Protein AF-A0A955L6G1-F1 (afdb_monomer)

Mean predicted aligned error: 8.47 Å

Structure (mmCIF, N/CA/C/O backbone):
data_AF-A0A955L6G1-F1
#
_entry.id   AF-A0A955L6G1-F1
#
loop_
_atom_site.group_PDB
_atom_site.id
_atom_site.type_symbol
_atom_site.label_atom_id
_atom_site.label_alt_id
_atom_site.label_comp_id
_atom_site.label_asym_id
_atom_site.label_entity_id
_atom_site.label_seq_id
_atom_site.pdbx_PDB_ins_code
_atom_site.Cartn_x
_atom_site.Cartn_y
_atom_site.Cartn_z
_atom_site.occupancy
_atom_site.B_iso_or_equiv
_atom_site.auth_seq_id
_atom_site.auth_comp_id
_atom_site.auth_asym_id
_atom_site.auth_atom_id
_atom_site.pdbx_PDB_model_num
ATOM 1 N N . MET A 1 1 ? -43.744 1.141 68.353 1.00 40.28 1 MET A N 1
ATOM 2 C CA . MET A 1 1 ? -44.098 1.365 66.932 1.00 40.28 1 MET A CA 1
ATOM 3 C C . MET A 1 1 ? -42.836 1.699 66.1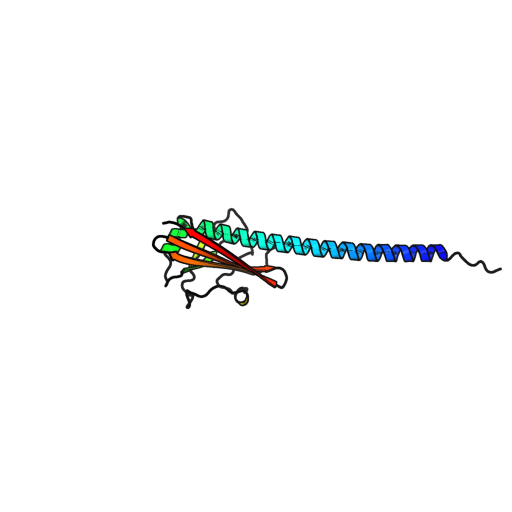54 1.00 40.28 1 MET A C 1
ATOM 5 O O . MET A 1 1 ? -42.384 2.835 66.167 1.00 40.28 1 MET A O 1
ATOM 9 N N . THR A 1 2 ? -42.218 0.705 65.529 1.00 42.69 2 THR A N 1
ATOM 10 C CA . THR A 1 2 ? -41.044 0.889 64.670 1.00 42.69 2 THR A CA 1
ATOM 11 C C . THR A 1 2 ? -41.514 1.279 63.267 1.00 42.69 2 THR A C 1
ATOM 13 O O . THR A 1 2 ? -42.154 0.494 62.570 1.00 42.69 2 THR A O 1
ATOM 16 N N . LYS A 1 3 ? -41.250 2.530 62.863 1.00 50.31 3 LYS A N 1
ATOM 17 C CA . LYS A 1 3 ? -41.503 3.027 61.501 1.00 50.31 3 LYS A CA 1
ATOM 18 C C . LYS A 1 3 ? -40.639 2.227 60.519 1.00 50.31 3 LYS A C 1
ATOM 20 O O . LYS A 1 3 ? -39.424 2.395 60.503 1.00 50.31 3 LYS A O 1
ATOM 25 N N . LYS A 1 4 ? -41.256 1.379 59.688 1.00 55.34 4 LYS A N 1
ATOM 26 C CA . LYS A 1 4 ? -40.598 0.809 58.503 1.00 55.34 4 LYS A CA 1
ATOM 27 C C . LYS A 1 4 ? -40.337 1.959 57.526 1.00 55.34 4 LYS A C 1
ATOM 29 O O . LYS A 1 4 ? -41.264 2.464 56.898 1.00 55.34 4 LYS A O 1
ATOM 34 N N . VAL A 1 5 ? -39.096 2.436 57.473 1.00 56.69 5 VAL A N 1
ATOM 35 C CA . VAL A 1 5 ? -38.673 3.483 56.537 1.00 56.69 5 VAL A CA 1
ATOM 36 C C . VAL A 1 5 ? -38.827 2.943 55.111 1.00 56.69 5 VAL A C 1
ATOM 38 O O . VAL A 1 5 ? -38.463 1.802 54.830 1.00 56.69 5 VAL A O 1
ATOM 41 N N . LYS A 1 6 ? -39.429 3.746 54.227 1.00 55.56 6 LYS A N 1
ATOM 42 C CA . LYS A 1 6 ? -39.694 3.425 52.819 1.00 55.56 6 LYS A CA 1
ATOM 43 C C . LYS A 1 6 ? -38.372 3.197 52.069 1.00 55.56 6 LYS A C 1
ATOM 45 O O . LYS A 1 6 ? -37.787 4.139 51.554 1.00 55.56 6 LYS A O 1
ATOM 50 N N . ALA A 1 7 ? -37.922 1.947 51.989 1.00 58.69 7 ALA A N 1
ATOM 51 C CA . ALA A 1 7 ? -36.743 1.540 51.217 1.00 58.69 7 ALA A CA 1
ATOM 52 C C . ALA A 1 7 ? -36.998 1.456 49.694 1.00 58.69 7 ALA A C 1
ATOM 54 O O . ALA A 1 7 ? -36.064 1.255 48.926 1.00 58.69 7 ALA A O 1
ATOM 55 N N . PHE A 1 8 ? -38.248 1.635 49.249 1.00 64.56 8 PHE A N 1
ATOM 56 C CA . PHE A 1 8 ? -38.659 1.472 47.848 1.00 64.56 8 PHE A CA 1
ATOM 57 C C . PHE A 1 8 ? -37.960 2.448 46.882 1.00 64.56 8 PHE A C 1
ATOM 59 O O . PHE A 1 8 ? -37.460 2.021 45.848 1.00 64.56 8 PHE A O 1
ATOM 66 N N . GLY A 1 9 ? -37.830 3.727 47.257 1.00 71.75 9 GLY A N 1
ATOM 67 C CA . GLY A 1 9 ? -37.226 4.737 46.377 1.00 71.75 9 GLY A CA 1
ATOM 68 C C . GLY A 1 9 ? -35.713 4.578 46.178 1.00 71.75 9 GLY A C 1
ATOM 69 O O . GLY A 1 9 ? -35.190 4.933 45.127 1.00 71.75 9 GLY A O 1
ATOM 70 N N . LEU A 1 10 ? -35.001 4.005 47.158 1.00 79.62 10 LEU A N 1
ATOM 71 C CA . LEU A 1 10 ? -33.569 3.710 47.019 1.00 79.62 10 LEU A CA 1
ATOM 72 C C . LEU A 1 10 ? -33.344 2.560 46.026 1.00 79.62 10 LEU A C 1
ATOM 74 O O . LEU A 1 10 ? -32.425 2.610 45.213 1.00 79.62 10 LEU A O 1
ATOM 78 N N . VAL A 1 11 ? -34.199 1.534 46.081 1.00 84.50 11 VAL A N 1
ATOM 79 C CA . VAL A 1 11 ? -34.125 0.377 45.179 1.00 84.50 11 VAL A CA 1
ATOM 80 C C . VAL A 1 11 ? -34.445 0.787 43.742 1.00 84.50 11 VAL A C 1
ATOM 82 O O . VAL A 1 11 ? -33.716 0.394 42.838 1.00 84.50 11 VAL A O 1
ATOM 85 N N . GLU A 1 12 ? -35.462 1.625 43.521 1.00 81.88 12 GLU A N 1
ATOM 86 C CA . GLU A 1 12 ? -35.763 2.174 42.188 1.00 81.88 12 GLU A CA 1
ATOM 87 C C . GLU A 1 12 ? -34.611 3.018 41.630 1.00 81.88 12 GLU A C 1
ATOM 89 O O . GLU A 1 12 ? -34.255 2.862 40.463 1.00 81.88 12 GLU A O 1
ATOM 94 N N . ALA A 1 13 ? -33.976 3.858 42.455 1.00 84.06 13 ALA A N 1
ATOM 95 C CA . ALA A 1 13 ? -32.823 4.651 42.030 1.00 84.06 13 ALA A CA 1
ATOM 96 C C . ALA A 1 13 ? -31.612 3.775 41.658 1.00 84.06 13 ALA A C 1
ATOM 98 O O . ALA A 1 13 ? -30.948 4.034 40.654 1.00 84.06 13 ALA A O 1
ATOM 99 N N . LEU A 1 14 ? -31.343 2.716 42.429 1.00 86.69 14 LEU A N 1
ATOM 100 C CA . LEU A 1 14 ? -30.284 1.747 42.123 1.00 86.69 14 LEU A CA 1
ATOM 101 C C . LEU A 1 14 ? -30.578 0.963 40.841 1.00 86.69 14 LEU A C 1
ATOM 103 O O . LEU A 1 14 ? -29.680 0.772 40.022 1.00 86.69 14 LEU A O 1
ATOM 107 N N . LEU A 1 15 ? -31.831 0.546 40.643 1.00 88.38 15 LEU A N 1
ATOM 108 C CA . LEU A 1 15 ? -32.254 -0.150 39.430 1.00 88.38 15 LEU A CA 1
ATOM 109 C C . LEU A 1 15 ? -32.115 0.759 38.199 1.00 88.38 15 LEU A C 1
ATOM 111 O O . LEU A 1 15 ? -31.579 0.335 37.178 1.00 88.38 15 LEU A O 1
ATOM 115 N N . ALA A 1 16 ? -32.532 2.023 38.311 1.00 88.75 16 ALA A N 1
ATOM 116 C CA . ALA A 1 16 ? -32.379 3.012 37.250 1.00 88.75 16 ALA A CA 1
ATOM 117 C C . ALA A 1 16 ? -30.900 3.247 36.909 1.00 88.75 16 ALA A C 1
ATOM 119 O O . ALA A 1 16 ? -30.532 3.198 35.738 1.00 88.75 16 ALA A O 1
ATOM 120 N N . LEU A 1 17 ? -30.033 3.422 37.913 1.00 89.62 17 LEU A N 1
ATOM 121 C CA . LEU A 1 17 ? -28.585 3.557 37.713 1.00 89.62 17 LEU A CA 1
ATOM 122 C C . LEU A 1 17 ? -27.972 2.337 37.016 1.00 89.62 17 LEU A C 1
ATOM 124 O O . LEU A 1 17 ? -27.126 2.506 36.142 1.00 89.62 17 LEU A O 1
ATOM 128 N N . ALA A 1 18 ? -28.409 1.123 37.354 1.00 89.31 18 ALA A N 1
ATOM 129 C CA . ALA A 1 18 ? -27.937 -0.094 36.696 1.00 89.31 18 ALA A CA 1
ATOM 130 C C . ALA A 1 18 ? -28.357 -0.152 35.214 1.00 89.31 18 ALA A C 1
ATOM 132 O O . ALA A 1 18 ? -27.547 -0.490 34.346 1.00 89.31 18 ALA A O 1
ATOM 133 N N . ILE A 1 19 ? -29.598 0.231 34.901 1.00 91.25 19 ILE A N 1
ATOM 134 C CA . ILE A 1 19 ? -30.097 0.293 33.518 1.00 91.25 19 ILE A CA 1
ATOM 135 C C . ILE A 1 19 ? -29.347 1.370 32.724 1.00 91.25 19 ILE A C 1
ATOM 137 O O . ILE A 1 19 ? -28.862 1.099 31.628 1.00 91.25 19 ILE A O 1
ATOM 141 N N . PHE A 1 20 ? -29.176 2.572 33.279 1.00 92.06 20 PHE A N 1
ATOM 142 C CA . PHE A 1 20 ? -28.417 3.632 32.612 1.00 92.06 20 PHE A CA 1
ATOM 143 C C . PHE A 1 20 ? -26.945 3.260 32.428 1.00 92.06 20 PHE A C 1
ATOM 145 O O . PHE A 1 20 ? -26.396 3.475 31.351 1.00 92.06 20 PHE A O 1
ATOM 152 N N . GLY A 1 21 ? -26.315 2.651 33.435 1.00 90.50 21 GLY A N 1
ATOM 153 C CA . GLY A 1 21 ? -24.930 2.195 33.349 1.00 90.50 21 GLY A CA 1
ATOM 154 C C . GLY A 1 21 ? -24.730 1.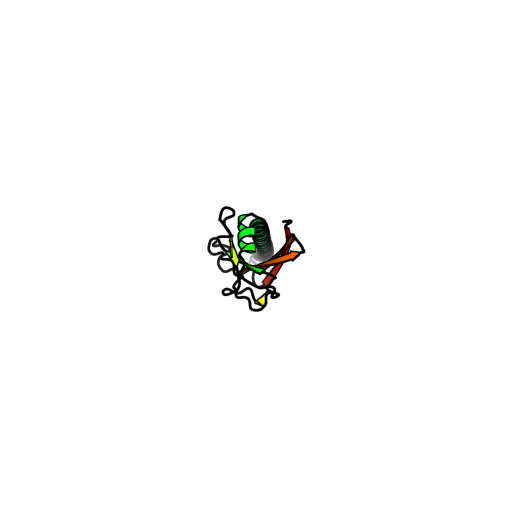178 32.226 1.00 90.50 21 GLY A C 1
ATOM 155 O O . GLY A 1 21 ? -23.839 1.341 31.395 1.00 90.50 21 GLY A O 1
ATOM 156 N N . THR A 1 22 ? -25.600 0.169 32.140 1.00 91.62 22 THR A N 1
ATOM 157 C CA . THR A 1 22 ? -25.538 -0.836 31.063 1.00 91.62 22 THR A CA 1
ATOM 158 C C . THR A 1 22 ? -25.818 -0.237 29.684 1.00 91.62 22 THR A C 1
ATOM 160 O O . THR A 1 22 ? -25.107 -0.560 28.732 1.00 91.62 22 THR A O 1
ATOM 163 N N . ALA A 1 23 ? -26.775 0.689 29.571 1.00 91.00 23 ALA A N 1
ATOM 164 C CA . ALA A 1 23 ? -27.066 1.389 28.320 1.00 91.00 23 ALA A CA 1
ATOM 165 C C . ALA A 1 23 ? -25.884 2.249 27.837 1.00 91.00 23 ALA A C 1
ATOM 167 O O . ALA A 1 23 ? -25.548 2.217 26.654 1.00 91.00 23 ALA A O 1
ATOM 168 N N . ILE A 1 24 ? -25.212 2.973 28.741 1.00 92.38 24 ILE A N 1
ATOM 169 C CA . ILE A 1 24 ? -24.034 3.791 28.411 1.00 92.38 24 ILE A CA 1
ATOM 170 C C . ILE A 1 24 ? -22.878 2.910 27.933 1.00 92.38 24 ILE A C 1
ATOM 172 O O . ILE A 1 24 ? -22.240 3.238 26.932 1.00 92.38 24 ILE A O 1
ATOM 176 N N . ILE A 1 25 ? -22.627 1.781 28.605 1.00 92.44 25 ILE A N 1
ATOM 177 C CA . ILE A 1 25 ? -21.582 0.822 28.209 1.00 92.44 25 ILE A CA 1
ATOM 178 C C . ILE A 1 25 ? -21.881 0.245 26.820 1.00 92.44 25 ILE A C 1
ATOM 180 O O . ILE A 1 25 ? -20.994 0.183 25.970 1.00 92.44 25 ILE A O 1
ATOM 184 N N . ALA A 1 26 ? -23.134 -0.134 26.556 1.00 90.12 26 ALA A N 1
ATOM 185 C CA . ALA A 1 26 ? -23.533 -0.644 25.248 1.00 90.12 26 ALA A CA 1
ATOM 186 C C . ALA A 1 26 ? -23.363 0.417 24.147 1.00 90.12 26 ALA A C 1
ATOM 188 O O . ALA A 1 26 ? -22.781 0.131 23.100 1.00 90.12 26 ALA A O 1
ATOM 189 N N . ALA A 1 27 ? -23.808 1.653 24.395 1.00 89.50 27 ALA A N 1
ATOM 190 C CA . ALA A 1 27 ? -23.677 2.754 23.445 1.00 89.50 27 ALA A CA 1
ATOM 191 C C . ALA A 1 27 ? -22.205 3.082 23.144 1.00 89.50 27 ALA A C 1
ATOM 193 O O . ALA A 1 27 ? -21.820 3.169 21.981 1.00 89.50 27 ALA A O 1
ATOM 194 N N . THR A 1 28 ? -21.358 3.192 24.172 1.00 91.25 28 THR A N 1
ATOM 195 C CA . THR A 1 28 ? -19.917 3.449 23.990 1.00 91.25 28 THR A CA 1
ATOM 196 C C . THR A 1 28 ? -19.218 2.318 23.241 1.00 91.25 28 THR A C 1
ATOM 198 O O . THR A 1 28 ? -18.408 2.598 22.357 1.00 91.25 28 THR A O 1
ATOM 201 N N . ALA A 1 29 ? -19.562 1.056 23.509 1.00 89.38 29 ALA A N 1
ATOM 202 C CA . ALA A 1 29 ? -19.010 -0.083 22.774 1.00 89.38 29 ALA A CA 1
ATOM 203 C C . ALA A 1 29 ? -19.343 -0.028 21.272 1.00 89.38 29 ALA A C 1
ATOM 205 O O . ALA A 1 29 ? -18.469 -0.269 20.434 1.00 89.38 29 ALA A O 1
ATOM 206 N N . VAL A 1 30 ? -20.582 0.334 20.921 1.00 90.44 30 VAL A N 1
ATOM 207 C CA . VAL A 1 30 ? -20.998 0.516 19.520 1.00 90.44 30 VAL A CA 1
ATOM 208 C C . VAL A 1 30 ? -20.249 1.681 18.876 1.00 90.44 30 VAL A C 1
ATOM 210 O O . VAL A 1 30 ? -19.714 1.518 17.779 1.00 90.44 30 VAL A O 1
ATOM 213 N N . THR A 1 31 ? -20.136 2.821 19.560 1.00 90.62 31 THR A N 1
ATOM 214 C CA . THR A 1 31 ? -19.408 3.993 19.048 1.00 90.62 31 THR A CA 1
ATOM 215 C C . THR A 1 31 ? -17.939 3.675 18.777 1.00 90.62 31 THR A C 1
ATOM 217 O O . THR A 1 31 ? -17.437 3.988 17.702 1.00 90.62 31 THR A O 1
ATOM 220 N N . ILE A 1 32 ? -17.253 2.988 19.697 1.00 88.50 32 ILE A N 1
ATOM 221 C CA . ILE A 1 32 ? -15.847 2.589 19.518 1.00 88.50 32 ILE A CA 1
ATOM 222 C C . ILE A 1 32 ? -15.694 1.650 18.317 1.00 88.50 32 ILE A C 1
ATOM 224 O O . ILE A 1 32 ? -14.773 1.809 17.515 1.00 88.50 32 ILE A O 1
ATOM 228 N N . LYS A 1 33 ? -16.605 0.681 18.162 1.00 87.44 33 LYS A N 1
ATOM 229 C CA . LYS A 1 33 ? -16.591 -0.232 17.012 1.00 87.44 33 LYS A CA 1
ATOM 230 C C . LYS A 1 33 ? -16.804 0.519 15.694 1.00 87.44 33 LYS A C 1
ATOM 232 O O . LYS A 1 33 ? -16.109 0.238 14.717 1.00 87.44 33 LYS A O 1
ATOM 237 N N . SER A 1 34 ? -17.730 1.477 15.676 1.00 88.56 34 SER A N 1
ATOM 238 C CA . SER A 1 34 ? -17.988 2.323 14.508 1.00 88.56 34 SER A CA 1
ATOM 239 C C . SER A 1 34 ? -16.757 3.148 14.142 1.00 88.56 34 SER A C 1
ATOM 241 O O . SER A 1 34 ? -16.338 3.123 12.991 1.00 88.56 34 SER A O 1
ATOM 243 N N . LEU A 1 35 ? -16.131 3.810 15.120 1.00 88.38 35 LEU A N 1
ATOM 244 C CA . LEU A 1 35 ? -14.921 4.611 14.910 1.00 88.38 35 LEU A CA 1
ATOM 245 C C . LEU A 1 35 ? -13.765 3.775 14.358 1.00 88.38 35 LEU A C 1
ATOM 247 O O . LEU A 1 35 ? -13.099 4.197 13.420 1.00 88.38 35 LEU A O 1
ATOM 251 N N . ARG A 1 36 ? -13.556 2.561 14.883 1.00 86.75 36 ARG A N 1
ATOM 252 C CA . ARG A 1 36 ? -12.535 1.644 14.352 1.00 86.75 36 ARG A CA 1
ATOM 253 C C . ARG A 1 36 ? -12.797 1.282 12.891 1.00 86.75 36 ARG A C 1
ATOM 255 O O . ARG A 1 36 ? -11.861 1.202 12.109 1.00 86.75 36 ARG A O 1
ATOM 262 N N . THR A 1 37 ? -14.059 1.059 12.537 1.00 88.25 37 THR A N 1
ATOM 263 C CA . THR A 1 37 ? -14.439 0.707 11.163 1.00 88.25 37 THR A CA 1
ATOM 264 C C . THR A 1 37 ? -14.190 1.875 10.213 1.00 88.25 37 THR A C 1
ATOM 266 O O . THR A 1 37 ? -13.595 1.677 9.163 1.00 88.25 37 THR A O 1
ATOM 269 N N . VAL A 1 38 ? -14.583 3.092 10.605 1.00 89.94 38 VAL A N 1
ATOM 270 C CA . VAL A 1 38 ? -14.325 4.309 9.817 1.00 89.94 38 VAL A CA 1
ATOM 271 C C . VAL A 1 38 ? -12.827 4.505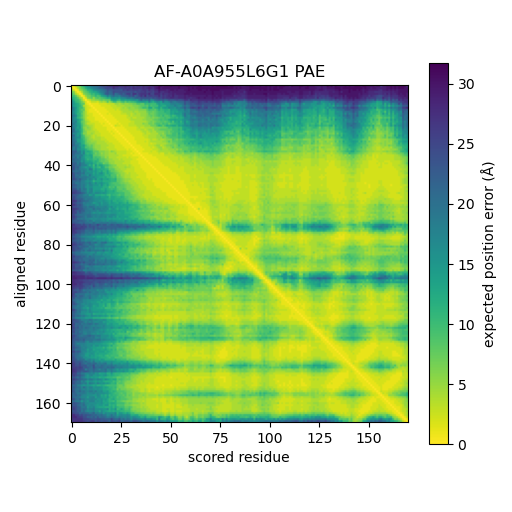 9.609 1.00 89.94 38 VAL A C 1
ATOM 273 O O . VAL A 1 38 ? -12.399 4.616 8.468 1.00 89.94 38 VAL A O 1
ATOM 276 N N . LYS A 1 39 ? -12.026 4.421 10.678 1.00 89.19 39 LYS A N 1
ATOM 277 C CA . LYS A 1 39 ? -10.571 4.563 10.572 1.00 89.19 39 LYS A CA 1
ATOM 278 C C . LYS A 1 39 ? -9.949 3.511 9.648 1.00 89.19 39 LYS A C 1
ATOM 280 O O . LYS A 1 39 ? -9.085 3.833 8.847 1.00 89.19 39 LYS A O 1
ATOM 285 N N . ASN A 1 40 ? -10.387 2.254 9.725 1.00 89.44 40 ASN A N 1
ATOM 286 C CA . ASN A 1 40 ? -9.886 1.214 8.822 1.00 89.44 40 ASN A CA 1
ATOM 287 C C . ASN A 1 40 ? -10.229 1.504 7.351 1.00 89.44 40 ASN A C 1
ATOM 289 O O . ASN A 1 40 ? -9.403 1.242 6.482 1.00 89.44 40 ASN A O 1
ATOM 293 N N . ASN A 1 41 ? -11.415 2.056 7.079 1.00 90.56 41 ASN A N 1
ATOM 294 C CA . ASN A 1 41 ? -11.797 2.463 5.728 1.00 90.56 41 ASN A CA 1
ATOM 295 C C . ASN A 1 41 ? -10.952 3.645 5.240 1.00 90.56 41 ASN A C 1
ATOM 297 O O . ASN A 1 41 ? -10.480 3.607 4.114 1.00 90.56 41 ASN A O 1
ATOM 301 N N . GLU A 1 42 ? -10.693 4.642 6.090 1.00 91.31 42 GLU A N 1
ATOM 302 C CA . GLU A 1 42 ? -9.819 5.776 5.754 1.00 91.31 42 GLU A CA 1
ATOM 303 C C . GLU A 1 42 ? -8.397 5.316 5.407 1.00 91.31 42 GLU A C 1
ATOM 305 O O . GLU A 1 42 ? -7.817 5.794 4.437 1.00 91.31 42 GLU A O 1
ATOM 310 N N . LEU A 1 43 ? -7.846 4.341 6.142 1.00 91.38 43 LEU A N 1
ATOM 311 C CA . LEU A 1 43 ?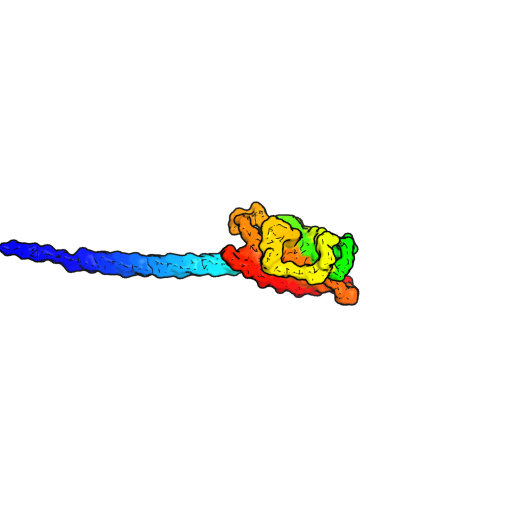 -6.534 3.760 5.826 1.00 91.38 43 LEU A CA 1
ATOM 312 C C . LEU A 1 43 ? -6.540 3.014 4.484 1.00 91.38 43 LEU A C 1
ATOM 314 O O . LEU A 1 43 ? -5.566 3.095 3.737 1.00 91.38 43 LEU A O 1
ATOM 318 N N . ALA A 1 44 ? -7.624 2.303 4.169 1.00 92.12 44 ALA A N 1
ATOM 319 C CA . ALA A 1 44 ? -7.778 1.631 2.882 1.00 92.12 44 ALA A CA 1
ATOM 320 C C . ALA A 1 44 ? -7.931 2.635 1.728 1.00 92.12 44 ALA A C 1
ATOM 322 O O . ALA A 1 44 ? -7.297 2.474 0.687 1.00 92.12 44 ALA A O 1
ATOM 323 N N . ASP A 1 45 ? -8.713 3.697 1.919 1.00 91.88 45 ASP A N 1
ATOM 324 C CA . ASP A 1 45 ? -8.863 4.783 0.948 1.00 91.88 45 ASP A CA 1
ATOM 325 C C . ASP A 1 45 ? -7.533 5.511 0.729 1.00 91.88 45 ASP A C 1
ATOM 327 O O . ASP A 1 45 ? -7.158 5.789 -0.414 1.00 91.88 45 ASP A O 1
ATOM 331 N N . PHE A 1 46 ? -6.767 5.740 1.799 1.00 91.44 46 PHE A N 1
ATOM 332 C CA . PHE A 1 46 ? -5.419 6.286 1.706 1.00 91.44 46 PHE A CA 1
ATOM 333 C C . PHE A 1 46 ? -4.501 5.362 0.896 1.00 91.44 46 PHE A C 1
ATOM 335 O O . PHE A 1 46 ? -3.889 5.810 -0.074 1.00 91.44 46 PHE A O 1
ATOM 342 N N . ALA A 1 47 ? -4.451 4.067 1.227 1.00 92.19 47 ALA A N 1
ATOM 343 C CA . ALA A 1 47 ? -3.657 3.076 0.499 1.00 92.19 47 ALA A CA 1
ATOM 344 C C . ALA A 1 47 ? -4.005 3.061 -1.000 1.00 92.19 47 ALA A C 1
ATOM 346 O O . ALA A 1 47 ? -3.114 3.148 -1.845 1.00 92.19 47 ALA A O 1
ATOM 347 N N . ASN A 1 48 ? -5.298 3.054 -1.329 1.00 92.12 48 ASN A N 1
ATOM 348 C CA . ASN A 1 48 ? -5.780 3.139 -2.706 1.00 92.12 48 ASN A CA 1
ATOM 349 C C . ASN A 1 48 ? -5.334 4.435 -3.394 1.00 92.12 48 ASN A C 1
ATOM 351 O O . ASN A 1 48 ? -4.919 4.406 -4.552 1.00 92.12 48 ASN A O 1
ATOM 355 N N . SER A 1 49 ? -5.385 5.572 -2.698 1.00 91.62 49 SER A N 1
ATOM 356 C CA . SER A 1 49 ? -4.961 6.856 -3.264 1.00 91.62 49 SER A CA 1
ATOM 357 C C . SER A 1 49 ? -3.465 6.878 -3.593 1.00 91.62 49 SER A C 1
ATOM 359 O O . SER A 1 49 ? -3.086 7.342 -4.669 1.00 91.62 49 SER A O 1
ATOM 361 N N . VAL A 1 50 ? -2.620 6.294 -2.734 1.00 91.12 50 VAL A N 1
ATOM 362 C CA . VAL A 1 50 ? -1.178 6.144 -2.980 1.00 91.12 50 VAL A CA 1
ATOM 363 C C . VAL A 1 50 ? -0.926 5.274 -4.206 1.00 91.12 50 VAL A C 1
ATOM 365 O O . VAL A 1 50 ? -0.120 5.641 -5.061 1.00 91.12 50 VAL A O 1
ATOM 368 N N . MET A 1 51 ? -1.643 4.157 -4.335 1.00 92.75 51 MET A N 1
ATOM 369 C CA . MET A 1 51 ? -1.535 3.273 -5.498 1.00 92.75 51 MET A CA 1
ATOM 370 C C . MET A 1 51 ? -1.953 3.970 -6.793 1.00 92.75 51 MET A C 1
ATOM 372 O O . MET A 1 51 ? -1.270 3.869 -7.805 1.00 92.75 51 MET A O 1
ATOM 376 N N . VAL A 1 52 ? -3.060 4.713 -6.786 1.00 91.75 52 VAL A N 1
ATOM 377 C CA . VAL A 1 52 ? -3.491 5.472 -7.970 1.00 91.75 52 VAL A CA 1
ATOM 378 C C . VAL A 1 52 ? -2.443 6.519 -8.339 1.00 91.75 52 VAL A C 1
ATOM 380 O O . VAL A 1 52 ? -2.050 6.614 -9.500 1.00 91.75 52 VAL A O 1
ATOM 383 N N . ARG A 1 53 ? -1.924 7.254 -7.355 1.00 89.56 53 ARG A N 1
ATOM 384 C CA . ARG A 1 53 ? -0.915 8.293 -7.577 1.00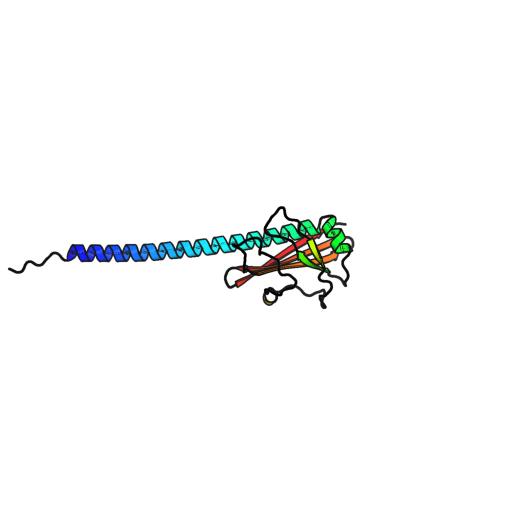 89.56 53 ARG A CA 1
ATOM 385 C C . ARG A 1 53 ? 0.400 7.714 -8.107 1.00 89.56 53 ARG A C 1
ATOM 387 O O . ARG A 1 53 ? 1.012 8.302 -8.997 1.00 89.56 53 ARG A O 1
ATOM 394 N N . SER A 1 54 ? 0.822 6.545 -7.623 1.00 89.25 54 SER A N 1
ATOM 395 C CA . SER A 1 54 ? 2.020 5.861 -8.124 1.00 89.25 54 SER A CA 1
ATOM 396 C C . SER A 1 54 ? 1.845 5.369 -9.564 1.00 89.25 54 SER A C 1
ATOM 398 O O . SER A 1 54 ? 2.746 5.521 -10.395 1.00 89.25 54 SER A O 1
ATOM 400 N N . MET A 1 55 ? 0.655 4.874 -9.902 1.00 89.50 55 MET A N 1
ATOM 401 C CA . MET A 1 55 ? 0.282 4.502 -11.267 1.00 89.50 55 MET A CA 1
ATOM 402 C C . MET A 1 55 ? 0.265 5.708 -12.211 1.00 89.50 55 MET A C 1
ATOM 404 O O . MET A 1 55 ? 0.790 5.635 -13.325 1.00 89.50 55 MET A O 1
ATOM 408 N N . GLU A 1 56 ? -0.314 6.828 -11.781 1.00 88.94 56 GLU A N 1
ATOM 409 C CA . GLU A 1 56 ? -0.324 8.082 -12.540 1.00 88.94 56 GLU A CA 1
ATOM 410 C C . GLU A 1 56 ? 1.090 8.618 -12.762 1.00 88.94 56 GLU A C 1
ATOM 412 O O . GLU A 1 56 ? 1.438 8.989 -13.886 1.00 88.94 56 GLU A O 1
ATOM 417 N N . TYR A 1 57 ? 1.938 8.584 -11.731 1.00 88.75 57 TYR A N 1
ATOM 418 C CA . TYR A 1 57 ? 3.335 8.980 -11.862 1.00 88.75 57 TYR A CA 1
ATOM 419 C C . TYR A 1 57 ? 4.083 8.089 -12.851 1.00 88.75 57 TYR A C 1
ATOM 421 O O . TYR A 1 57 ? 4.729 8.610 -13.756 1.00 88.75 57 TYR A O 1
ATOM 429 N N . THR A 1 58 ? 3.950 6.765 -12.752 1.00 87.81 58 THR A N 1
ATOM 430 C CA . THR A 1 58 ? 4.602 5.823 -13.682 1.00 87.81 58 THR A CA 1
ATOM 431 C C . THR A 1 58 ? 4.172 6.078 -15.131 1.00 87.81 58 THR A C 1
ATOM 433 O O . THR A 1 58 ? 4.968 5.969 -16.065 1.00 87.81 58 THR A O 1
ATOM 436 N N . ARG A 1 59 ? 2.918 6.503 -15.330 1.00 84.31 59 ARG A N 1
ATOM 437 C CA . ARG A 1 59 ? 2.381 6.881 -16.643 1.00 84.31 59 ARG A CA 1
ATOM 438 C C . ARG A 1 59 ? 2.841 8.248 -17.145 1.00 84.31 59 ARG A C 1
ATOM 440 O O . ARG A 1 59 ? 2.780 8.476 -18.356 1.00 84.31 59 ARG A O 1
ATOM 447 N N . SER A 1 60 ? 3.292 9.138 -16.268 1.00 86.75 60 SER A N 1
ATOM 448 C CA . SER A 1 60 ? 3.833 10.447 -16.646 1.00 86.75 60 SER A CA 1
ATOM 449 C C . SER A 1 60 ? 5.134 10.322 -17.449 1.00 86.75 60 SER A C 1
ATOM 451 O O . SER A 1 60 ? 5.775 9.271 -17.463 1.00 86.75 60 SER A O 1
ATOM 453 N N . GLU A 1 61 ? 5.543 11.401 -18.120 1.00 85.50 61 GLU A N 1
ATOM 454 C CA . GLU A 1 61 ? 6.819 11.452 -18.849 1.00 85.50 61 GLU A CA 1
ATOM 455 C C . GLU A 1 61 ? 8.011 11.181 -17.916 1.00 85.50 61 GLU A C 1
ATOM 457 O O . GLU A 1 61 ? 8.858 10.343 -18.220 1.00 85.50 61 GLU A O 1
ATOM 462 N N . SER A 1 62 ? 8.022 11.804 -16.734 1.00 85.50 62 SER A N 1
ATOM 463 C CA . SER A 1 62 ? 9.055 11.594 -15.714 1.00 85.50 62 SER A CA 1
ATOM 464 C C . SER A 1 62 ? 9.124 10.140 -15.246 1.00 85.50 62 SER A C 1
ATOM 466 O O . SER A 1 62 ? 10.211 9.569 -15.188 1.00 85.50 62 SER A O 1
ATOM 468 N N . GLY A 1 63 ? 7.975 9.519 -14.959 1.00 84.31 63 GLY A N 1
ATOM 469 C CA . GLY A 1 63 ? 7.930 8.117 -14.541 1.00 84.31 63 GLY A CA 1
ATOM 470 C C . GLY A 1 63 ? 8.343 7.157 -15.651 1.00 84.31 63 GLY A C 1
ATOM 471 O O . GLY A 1 63 ? 9.052 6.193 -15.394 1.00 84.31 63 GLY A O 1
ATOM 472 N N . THR A 1 64 ? 7.992 7.453 -16.903 1.00 83.56 64 THR A N 1
ATOM 473 C CA . THR A 1 64 ? 8.432 6.644 -18.050 1.00 83.56 64 THR A CA 1
ATOM 474 C C . THR A 1 64 ? 9.933 6.731 -18.261 1.00 83.56 64 THR A C 1
ATOM 476 O O . THR A 1 64 ? 10.566 5.706 -18.474 1.00 83.56 64 THR A O 1
ATOM 479 N N . ASN A 1 65 ? 10.522 7.921 -18.141 1.00 83.88 65 ASN A N 1
ATOM 480 C CA . ASN A 1 65 ? 11.973 8.069 -18.204 1.00 83.88 65 ASN A CA 1
ATOM 481 C C . ASN A 1 65 ? 12.663 7.292 -17.076 1.00 83.88 65 ASN A C 1
ATOM 483 O O . ASN A 1 65 ? 13.678 6.649 -17.329 1.00 83.88 65 ASN A O 1
ATOM 487 N N . ALA A 1 66 ? 12.089 7.293 -15.867 1.00 83.88 66 ALA A N 1
ATOM 488 C CA . ALA A 1 66 ? 12.593 6.490 -14.755 1.00 83.88 66 ALA A CA 1
ATOM 489 C C . ALA A 1 66 ? 12.550 4.984 -15.074 1.00 83.88 66 ALA A C 1
ATOM 491 O O . ALA A 1 66 ? 13.570 4.312 -14.935 1.00 83.88 66 ALA A O 1
ATOM 492 N N . VAL A 1 67 ? 11.421 4.477 -15.586 1.00 84.25 67 VAL A N 1
ATOM 493 C CA . VAL A 1 67 ? 11.269 3.070 -16.003 1.00 84.25 67 VAL A CA 1
ATOM 494 C C . VAL A 1 67 ? 12.255 2.701 -17.112 1.00 84.25 67 VAL A C 1
ATOM 496 O O . VAL A 1 67 ? 12.954 1.703 -17.003 1.00 84.25 67 VAL A O 1
ATOM 499 N N . LEU A 1 68 ? 12.362 3.521 -18.160 1.00 81.31 68 LEU A N 1
ATOM 500 C CA . LEU A 1 68 ? 13.272 3.279 -19.285 1.00 81.31 68 LEU A CA 1
ATOM 501 C C . LEU A 1 68 ? 14.751 3.347 -18.886 1.00 81.31 68 LEU A C 1
ATOM 503 O O . LEU A 1 68 ? 15.601 2.792 -19.579 1.00 81.31 68 LEU A O 1
ATOM 507 N N . SER A 1 69 ? 15.063 4.046 -17.794 1.00 83.06 69 SER A N 1
ATOM 508 C CA . SER A 1 69 ? 16.412 4.117 -17.231 1.00 83.06 69 SER A CA 1
ATOM 509 C C . SER A 1 69 ? 16.736 2.987 -16.251 1.00 83.06 69 SER A C 1
ATOM 511 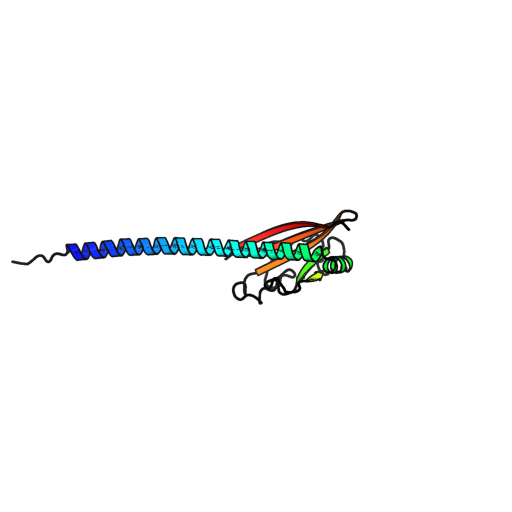O O . SER A 1 69 ? 17.874 2.925 -15.781 1.00 83.06 69 SER A O 1
ATOM 513 N N . ALA A 1 70 ? 15.764 2.124 -15.932 1.00 81.62 70 ALA A N 1
ATOM 514 C CA . ALA A 1 70 ? 15.941 1.052 -14.964 1.00 81.62 70 ALA A CA 1
ATOM 515 C C . ALA A 1 70 ? 17.023 0.066 -15.415 1.00 81.62 70 ALA A C 1
ATOM 517 O O . ALA A 1 70 ? 17.136 -0.291 -16.592 1.00 81.62 70 ALA A O 1
ATOM 518 N N . LEU A 1 71 ? 17.835 -0.377 -14.459 1.00 66.81 71 LEU A N 1
ATOM 519 C CA . LEU A 1 71 ? 18.956 -1.277 -14.710 1.00 66.81 71 LEU A CA 1
ATOM 520 C C . LEU A 1 71 ? 18.618 -2.656 -14.143 1.00 66.81 71 LEU A C 1
ATOM 522 O O . LEU A 1 71 ? 18.785 -2.897 -12.954 1.00 66.81 71 LEU A O 1
ATOM 526 N N . GLY A 1 72 ? 18.173 -3.589 -14.985 1.00 71.00 72 GLY A N 1
ATOM 527 C CA . GLY A 1 72 ? 17.880 -4.948 -14.527 1.00 71.00 72 GLY A CA 1
ATOM 528 C C . GLY A 1 72 ? 17.122 -5.808 -15.536 1.00 71.00 72 GLY A C 1
ATOM 529 O O . GLY A 1 72 ? 16.689 -5.298 -16.574 1.00 71.00 72 GLY A O 1
ATOM 530 N N . PRO A 1 73 ? 16.991 -7.119 -15.253 1.00 73.25 73 PRO A N 1
ATOM 531 C CA . PRO A 1 73 ? 16.094 -7.992 -15.995 1.00 73.25 73 PRO A CA 1
ATOM 532 C C . PRO A 1 73 ? 14.637 -7.617 -15.707 1.00 73.25 73 PRO A C 1
ATOM 534 O O . PRO A 1 73 ? 14.293 -7.243 -14.592 1.00 73.25 73 PRO A O 1
ATOM 537 N N . GLU A 1 74 ? 13.792 -7.741 -16.721 1.00 77.81 74 GLU A N 1
ATOM 538 C CA . GLU A 1 74 ? 12.350 -7.555 -16.599 1.00 77.81 74 GLU A CA 1
ATOM 539 C C . GLU A 1 74 ? 11.695 -8.750 -15.864 1.00 77.81 74 GLU A C 1
ATOM 541 O O . GLU A 1 74 ? 12.148 -9.887 -16.062 1.00 77.81 74 GLU A O 1
ATOM 546 N N . PRO A 1 75 ? 10.631 -8.539 -15.059 1.00 85.56 75 PRO A N 1
ATOM 547 C CA . PRO A 1 75 ? 10.000 -7.252 -14.730 1.00 85.56 75 PRO A CA 1
ATOM 548 C C . PRO A 1 75 ? 10.833 -6.326 -13.845 1.00 85.56 75 PRO A C 1
ATOM 550 O O . PRO A 1 75 ? 11.588 -6.768 -12.983 1.00 85.56 75 PRO A O 1
ATOM 553 N N . TRP A 1 76 ? 10.656 -5.016 -14.042 1.00 87.75 76 TRP A N 1
ATOM 554 C CA . TRP A 1 76 ? 11.304 -3.997 -13.216 1.00 87.75 76 TRP A CA 1
ATOM 555 C C . TRP A 1 76 ? 10.495 -3.725 -11.954 1.00 87.75 76 TRP A C 1
ATOM 557 O O . TRP A 1 76 ? 9.279 -3.527 -12.010 1.00 87.75 76 TRP A O 1
ATOM 567 N N . LEU A 1 77 ? 11.186 -3.674 -10.818 1.00 89.25 77 LEU A N 1
ATOM 568 C CA . LEU A 1 77 ? 10.589 -3.476 -9.503 1.00 89.25 77 LEU A CA 1
ATOM 569 C C . LEU A 1 77 ? 11.009 -2.120 -8.939 1.00 89.25 77 LEU A C 1
ATOM 571 O O . LEU A 1 77 ? 12.197 -1.829 -8.804 1.00 89.25 77 LEU A O 1
ATOM 575 N N . PHE A 1 78 ? 10.035 -1.312 -8.539 1.00 90.25 78 PHE A N 1
ATOM 576 C CA . PHE A 1 78 ? 10.259 0.008 -7.959 1.00 90.25 78 PHE A CA 1
ATOM 577 C C . PHE A 1 78 ? 9.611 0.116 -6.582 1.00 90.25 78 PHE A C 1
ATOM 579 O O . PHE A 1 78 ? 8.605 -0.537 -6.289 1.00 90.25 78 PHE A O 1
ATOM 586 N N . SER A 1 79 ? 10.177 0.986 -5.751 1.00 89.75 79 SER A N 1
ATOM 587 C CA . SER A 1 79 ? 9.503 1.523 -4.572 1.00 89.75 79 SER A CA 1
ATOM 588 C C . SER A 1 79 ? 9.126 2.980 -4.801 1.00 89.75 79 SER A C 1
ATOM 590 O O . SER A 1 79 ? 9.740 3.692 -5.603 1.00 89.75 79 SER A O 1
ATOM 592 N N . LEU A 1 80 ? 8.084 3.418 -4.102 1.00 89.69 80 LEU A N 1
ATOM 593 C CA . LEU A 1 80 ? 7.659 4.807 -4.117 1.00 89.69 80 LEU A CA 1
ATOM 594 C C . LEU A 1 80 ? 8.438 5.598 -3.063 1.00 89.69 80 LEU A C 1
ATOM 596 O O . LEU A 1 80 ? 8.478 5.204 -1.900 1.00 89.69 80 LEU A O 1
ATOM 600 N N . GLN A 1 81 ? 9.027 6.722 -3.462 1.00 87.50 81 GLN A N 1
ATOM 601 C CA . GLN A 1 81 ? 9.703 7.650 -2.558 1.00 87.50 81 GLN A CA 1
ATOM 602 C C . GLN A 1 81 ? 9.122 9.060 -2.660 1.00 87.50 81 GLN A C 1
ATOM 604 O O . GLN A 1 81 ? 8.517 9.438 -3.666 1.00 87.50 81 GLN A O 1
ATOM 609 N N . GLY A 1 82 ? 9.335 9.838 -1.599 1.00 84.62 82 GLY A N 1
ATOM 610 C CA . GLY A 1 82 ? 8.736 11.154 -1.400 1.00 84.62 82 GLY A CA 1
ATOM 611 C C . GLY A 1 82 ? 7.648 11.129 -0.329 1.00 84.62 82 GLY A C 1
ATOM 612 O O . GLY A 1 82 ? 7.296 10.077 0.200 1.00 84.62 82 GLY A O 1
ATOM 613 N N . ASP A 1 83 ? 7.131 12.308 -0.001 1.00 84.44 83 ASP A N 1
ATOM 614 C CA . ASP A 1 83 ? 6.066 12.456 0.989 1.00 84.44 83 ASP A CA 1
ATOM 615 C C . ASP A 1 83 ? 4.718 12.073 0.372 1.00 84.44 83 ASP A C 1
ATOM 617 O O . ASP A 1 83 ? 4.077 12.875 -0.297 1.00 84.44 83 ASP A O 1
ATOM 621 N N . VAL A 1 84 ? 4.259 10.844 0.571 1.00 84.75 84 VAL A N 1
ATOM 622 C CA . VAL A 1 84 ? 2.978 10.406 -0.005 1.00 84.75 84 VAL A CA 1
ATOM 623 C C . VAL A 1 84 ? 1.755 11.014 0.687 1.00 84.75 84 VAL A C 1
ATOM 625 O O . VAL A 1 84 ? 0.652 10.905 0.149 1.00 84.75 84 VAL A O 1
ATOM 628 N N . THR A 1 85 ? 1.938 11.629 1.860 1.00 84.38 85 THR A N 1
ATOM 629 C CA . THR A 1 85 ? 0.852 12.158 2.695 1.00 84.38 85 THR A CA 1
ATOM 630 C C . THR A 1 85 ? 0.372 13.521 2.203 1.00 84.38 85 THR A C 1
ATOM 632 O O . THR A 1 85 ? -0.823 13.807 2.258 1.00 84.38 85 THR A O 1
ATOM 635 N N . ASP A 1 86 ? 1.262 14.326 1.613 1.00 84.81 86 ASP A N 1
ATOM 636 C CA . ASP A 1 86 ? 0.889 15.564 0.925 1.00 84.81 86 ASP A CA 1
ATOM 637 C C . ASP A 1 86 ? 0.563 15.288 -0.559 1.00 84.81 86 ASP A C 1
ATOM 639 O O . ASP A 1 86 ? 1.447 14.882 -1.322 1.00 84.81 86 ASP A O 1
ATOM 643 N N . PRO A 1 87 ? -0.677 15.526 -1.031 1.00 75.50 87 PRO A N 1
ATOM 644 C CA . PRO A 1 87 ? -1.052 15.347 -2.436 1.00 75.50 87 PRO A CA 1
ATOM 645 C C . PRO A 1 87 ? -0.289 16.263 -3.408 1.00 75.50 87 PRO A C 1
ATOM 647 O O . PRO A 1 87 ? -0.234 15.968 -4.601 1.00 75.50 87 PRO A O 1
ATOM 650 N N . ASN A 1 88 ? 0.312 17.354 -2.923 1.00 82.81 88 ASN A N 1
ATOM 651 C CA . ASN A 1 88 ? 1.078 18.303 -3.738 1.00 82.81 88 ASN A CA 1
ATOM 652 C C . ASN A 1 88 ? 2.581 18.021 -3.744 1.00 82.81 88 ASN A C 1
ATOM 654 O O . ASN A 1 88 ? 3.329 18.672 -4.478 1.00 82.81 88 ASN A O 1
ATOM 658 N N . SER A 1 89 ? 3.040 17.072 -2.930 1.00 82.69 89 SER A N 1
ATOM 659 C CA . SER A 1 89 ? 4.440 16.680 -2.922 1.00 82.69 89 SER A CA 1
ATOM 660 C C . SER A 1 89 ? 4.846 16.058 -4.262 1.00 82.69 89 SER A C 1
ATOM 662 O O . SER A 1 89 ? 4.033 15.558 -5.050 1.00 82.69 89 SER A O 1
ATOM 664 N N . THR A 1 90 ? 6.147 16.054 -4.523 1.00 81.06 90 THR A N 1
ATOM 665 C CA . THR A 1 90 ? 6.686 15.259 -5.623 1.00 81.06 90 THR A CA 1
ATOM 666 C C . THR A 1 90 ? 6.984 13.855 -5.116 1.00 81.06 90 THR A C 1
ATOM 668 O O . THR A 1 90 ? 7.789 13.684 -4.203 1.00 81.06 90 THR A O 1
ATOM 671 N N . ILE A 1 91 ? 6.352 12.864 -5.740 1.00 85.94 91 ILE A N 1
ATOM 672 C CA . ILE A 1 91 ? 6.715 11.454 -5.600 1.00 85.94 91 ILE A CA 1
ATOM 673 C C . ILE A 1 91 ? 7.630 11.043 -6.753 1.00 85.94 91 ILE A C 1
ATOM 675 O O . ILE A 1 91 ? 7.608 11.658 -7.822 1.00 85.94 91 ILE A O 1
ATOM 679 N N . PHE A 1 92 ? 8.430 10.005 -6.550 1.00 87.81 92 PHE A N 1
ATOM 680 C CA . PHE A 1 92 ? 9.266 9.431 -7.598 1.00 87.81 92 PHE A CA 1
ATOM 681 C C . PHE A 1 92 ? 9.470 7.932 -7.394 1.00 87.81 92 PHE A C 1
ATOM 683 O O . PHE A 1 92 ? 9.306 7.405 -6.292 1.00 87.81 92 PHE A O 1
ATOM 690 N N . LEU A 1 93 ? 9.813 7.246 -8.484 1.00 87.12 93 LEU A N 1
ATOM 691 C CA . LEU A 1 93 ? 10.160 5.830 -8.461 1.00 87.12 93 LEU A CA 1
ATOM 692 C C . LEU A 1 93 ? 11.634 5.683 -8.105 1.00 87.12 93 LEU A C 1
ATOM 694 O O . LEU A 1 93 ? 12.496 6.273 -8.757 1.00 87.12 93 LEU A O 1
ATOM 698 N N . ALA A 1 94 ? 11.917 4.873 -7.095 1.00 86.12 94 ALA A N 1
ATOM 699 C CA . ALA A 1 94 ? 13.262 4.417 -6.802 1.00 86.12 94 ALA A CA 1
ATOM 700 C C . ALA A 1 94 ? 13.413 2.979 -7.298 1.00 86.12 94 ALA A C 1
ATOM 702 O O . ALA A 1 94 ? 12.780 2.064 -6.762 1.00 86.12 94 ALA A O 1
ATOM 703 N N . ASP A 1 95 ? 14.245 2.803 -8.325 1.00 78.06 95 ASP A N 1
ATOM 704 C CA . ASP A 1 95 ? 14.597 1.491 -8.869 1.00 78.06 95 ASP A CA 1
ATOM 705 C C . ASP A 1 95 ? 15.174 0.602 -7.760 1.00 78.06 95 ASP A C 1
ATOM 707 O O . ASP A 1 95 ? 16.094 0.993 -7.034 1.00 78.06 95 ASP A O 1
ATOM 711 N N . GLN A 1 96 ? 14.604 -0.592 -7.624 1.00 70.62 96 GLN A N 1
ATOM 712 C CA . GLN A 1 96 ? 15.074 -1.633 -6.724 1.00 70.62 96 GLN A CA 1
ATOM 713 C C . GLN A 1 96 ? 15.868 -2.688 -7.504 1.00 70.62 96 GLN A C 1
ATOM 715 O O . GLN A 1 96 ? 15.688 -3.883 -7.277 1.00 70.62 96 GLN A O 1
ATOM 720 N N . ALA A 1 97 ? 16.803 -2.245 -8.357 1.00 59.41 97 ALA A N 1
ATOM 721 C CA . ALA A 1 97 ? 17.753 -3.038 -9.158 1.00 59.41 97 ALA A CA 1
ATOM 722 C C . ALA A 1 97 ? 18.522 -4.146 -8.397 1.00 59.41 97 ALA A C 1
ATOM 724 O O . ALA A 1 97 ? 19.251 -4.937 -8.991 1.00 59.41 97 ALA A O 1
ATOM 725 N N . ALA A 1 98 ? 18.391 -4.195 -7.070 1.00 54.00 98 ALA A N 1
ATOM 726 C CA . ALA A 1 98 ? 18.987 -5.174 -6.174 1.00 54.00 98 ALA A CA 1
ATOM 727 C C . ALA A 1 98 ? 18.012 -6.277 -5.710 1.00 54.00 98 ALA A C 1
ATOM 729 O O . ALA A 1 98 ? 18.305 -6.957 -4.720 1.00 54.00 98 ALA A O 1
ATOM 730 N N . ASP A 1 99 ? 16.842 -6.459 -6.334 1.00 64.38 99 ASP A N 1
ATOM 731 C CA . ASP A 1 99 ? 16.081 -7.695 -6.116 1.00 64.38 99 ASP A CA 1
ATOM 732 C C . ASP A 1 99 ? 16.705 -8.849 -6.917 1.00 64.38 99 ASP A C 1
ATOM 734 O O . ASP A 1 99 ? 16.764 -8.777 -8.145 1.00 64.38 99 ASP A O 1
ATOM 738 N N . PRO A 1 100 ? 17.231 -9.899 -6.253 1.00 65.62 100 PRO A N 1
ATOM 739 C CA . PRO A 1 100 ? 17.799 -11.046 -6.954 1.00 65.62 100 PRO A CA 1
ATOM 740 C C . PRO A 1 100 ? 16.743 -11.862 -7.711 1.00 65.62 100 PRO A C 1
ATOM 742 O O . PRO A 1 100 ? 17.122 -12.682 -8.548 1.00 65.62 100 PRO A O 1
ATOM 745 N N . ASP A 1 101 ? 15.455 -11.663 -7.415 1.00 78.12 101 ASP A N 1
ATOM 746 C CA . ASP A 1 101 ? 14.349 -12.303 -8.115 1.00 78.12 101 ASP A CA 1
ATOM 747 C C . ASP A 1 101 ? 13.405 -11.239 -8.702 1.00 78.12 101 ASP A C 1
ATOM 749 O O . ASP A 1 101 ? 12.589 -10.670 -7.975 1.00 78.12 101 ASP A O 1
ATOM 753 N N . PRO A 1 102 ? 13.470 -10.973 -10.019 1.00 69.88 102 PRO A N 1
ATOM 754 C CA . PRO A 1 102 ? 12.601 -9.983 -10.645 1.00 69.88 102 PRO A CA 1
ATOM 755 C C . PRO A 1 102 ? 11.122 -10.383 -10.554 1.00 69.88 102 PRO A C 1
ATOM 757 O O . PRO A 1 102 ? 10.262 -9.517 -10.501 1.00 69.88 102 PRO A O 1
ATOM 760 N N . ASN A 1 103 ? 10.794 -11.675 -10.434 1.00 79.62 103 ASN A N 1
ATOM 761 C CA . ASN A 1 103 ? 9.403 -12.127 -10.325 1.00 79.62 103 ASN A CA 1
ATOM 762 C C . ASN A 1 103 ? 8.862 -12.074 -8.892 1.00 79.62 103 ASN A C 1
ATOM 764 O O . ASN A 1 103 ? 7.716 -12.469 -8.649 1.00 79.62 103 ASN A O 1
ATOM 768 N N . ARG A 1 104 ? 9.670 -11.625 -7.926 1.00 83.69 104 ARG A N 1
ATOM 769 C CA . ARG A 1 104 ? 9.254 -11.544 -6.533 1.00 83.69 104 ARG A CA 1
ATOM 770 C C . ARG A 1 104 ? 8.157 -10.503 -6.375 1.00 83.69 104 ARG A C 1
ATOM 772 O O . ARG A 1 104 ? 8.360 -9.313 -6.603 1.00 83.69 104 ARG A O 1
ATOM 779 N N . GLN A 1 105 ? 7.007 -10.951 -5.893 1.00 88.69 105 GLN A N 1
ATOM 780 C CA . GLN A 1 105 ? 5.899 -10.081 -5.529 1.00 88.69 105 GLN A CA 1
ATOM 781 C C . GLN A 1 105 ? 5.895 -9.851 -4.020 1.00 88.69 105 GLN A C 1
ATOM 783 O O . GLN A 1 105 ? 6.084 -10.788 -3.247 1.00 88.69 105 GLN A O 1
ATOM 788 N N . LEU A 1 106 ? 5.659 -8.607 -3.611 1.00 89.81 106 LEU A N 1
ATOM 789 C CA . LEU A 1 106 ? 5.494 -8.228 -2.217 1.00 89.81 106 LEU A CA 1
ATOM 790 C C . LEU A 1 106 ? 4.320 -9.013 -1.619 1.00 89.81 106 LEU A C 1
ATOM 792 O O . LEU A 1 106 ? 3.188 -8.931 -2.114 1.00 89.81 106 LEU A O 1
ATOM 796 N N . ASP A 1 107 ? 4.620 -9.745 -0.551 1.00 88.69 107 ASP A N 1
ATOM 797 C CA . ASP A 1 107 ? 3.654 -10.442 0.293 1.00 88.69 107 ASP A CA 1
ATOM 798 C C . ASP A 1 107 ? 3.482 -9.703 1.630 1.00 88.69 107 ASP A C 1
ATOM 800 O O . ASP A 1 107 ? 4.300 -8.861 2.017 1.00 88.69 107 ASP A O 1
ATOM 804 N N . ILE A 1 108 ? 2.406 -10.024 2.342 1.00 91.12 108 ILE A N 1
ATOM 805 C CA . ILE A 1 108 ? 2.014 -9.415 3.611 1.00 91.12 108 ILE A CA 1
ATOM 806 C C . ILE A 1 108 ? 3.153 -9.465 4.638 1.00 91.12 108 ILE A C 1
ATOM 808 O O . ILE A 1 108 ? 3.477 -8.445 5.249 1.00 91.12 108 ILE A O 1
ATOM 812 N N . ASP A 1 109 ? 3.801 -10.621 4.777 1.00 89.94 109 ASP A N 1
ATOM 813 C CA . ASP A 1 109 ? 4.848 -10.857 5.780 1.00 89.94 109 ASP A CA 1
ATOM 814 C C . ASP A 1 109 ? 6.144 -10.070 5.507 1.00 89.94 109 ASP A C 1
ATOM 816 O O . ASP A 1 109 ? 7.008 -9.938 6.376 1.00 89.94 109 ASP A O 1
ATOM 820 N N . GLU A 1 110 ? 6.290 -9.518 4.302 1.00 89.31 110 GLU A N 1
ATOM 821 C CA . GLU A 1 110 ? 7.471 -8.763 3.885 1.00 89.31 110 GLU A CA 1
ATOM 822 C C . GLU A 1 110 ? 7.326 -7.255 4.134 1.00 89.31 110 GLU A C 1
ATOM 824 O O . GLU A 1 110 ? 8.313 -6.508 4.061 1.00 89.31 110 GLU A O 1
ATOM 829 N N . CYS A 1 111 ? 6.116 -6.789 4.463 1.00 92.25 111 CYS A N 1
ATOM 830 C CA . CYS A 1 111 ? 5.887 -5.400 4.829 1.00 92.25 111 CYS A CA 1
ATOM 831 C C . CYS A 1 111 ? 6.263 -5.146 6.291 1.00 92.25 111 CYS A C 1
ATOM 833 O O . CYS A 1 111 ? 5.448 -5.184 7.209 1.00 92.25 111 CYS A O 1
ATOM 835 N N . THR A 1 112 ? 7.546 -4.873 6.494 1.00 92.56 112 THR A N 1
ATOM 836 C CA . THR A 1 112 ? 8.144 -4.541 7.789 1.00 92.56 112 THR A CA 1
ATOM 837 C C . THR A 1 112 ? 8.741 -3.134 7.769 1.00 92.56 112 THR A C 1
ATOM 839 O O . THR A 1 112 ? 8.900 -2.528 6.709 1.00 92.56 112 THR A O 1
ATOM 842 N N . SER A 1 113 ? 9.150 -2.619 8.931 1.00 89.44 113 SER A N 1
ATOM 843 C CA . SER A 1 113 ? 9.833 -1.319 9.049 1.00 89.44 113 SER A CA 1
ATOM 844 C C . SER A 1 113 ? 11.192 -1.247 8.339 1.00 89.44 113 SER A C 1
ATOM 846 O O . SER A 1 113 ? 11.777 -0.172 8.241 1.00 89.44 113 SER A O 1
ATOM 848 N N . THR A 1 114 ? 11.711 -2.375 7.852 1.00 89.69 114 THR A N 1
ATOM 849 C CA . THR A 1 114 ? 12.936 -2.453 7.045 1.00 89.69 114 THR A CA 1
ATOM 850 C C . THR A 1 114 ? 12.658 -2.909 5.615 1.00 89.69 114 THR A C 1
ATOM 852 O O . THR A 1 114 ? 13.589 -3.273 4.896 1.00 89.69 114 THR A O 1
ATOM 855 N N . SER A 1 115 ? 11.389 -2.962 5.204 1.00 89.81 115 SER A N 1
ATOM 856 C CA . SER A 1 115 ? 11.028 -3.345 3.844 1.00 89.81 115 SER A CA 1
ATOM 857 C C . SER A 1 115 ? 11.606 -2.347 2.846 1.00 89.81 115 SER A C 1
ATOM 859 O O . SER A 1 115 ? 11.532 -1.137 3.043 1.00 89.81 115 SER A O 1
ATOM 861 N N . ARG A 1 116 ? 12.142 -2.849 1.732 1.00 88.12 116 ARG A N 1
ATOM 862 C CA . ARG A 1 116 ? 12.619 -2.006 0.618 1.00 88.12 116 ARG A CA 1
ATOM 863 C C . ARG A 1 116 ? 11.491 -1.232 -0.072 1.00 88.12 116 ARG A C 1
ATOM 865 O O . ARG A 1 116 ? 11.737 -0.241 -0.751 1.00 88.12 116 ARG A O 1
ATOM 872 N N . TYR A 1 117 ? 10.264 -1.715 0.105 1.00 91.56 117 TYR A N 1
ATOM 873 C CA . TYR A 1 117 ? 9.043 -1.131 -0.429 1.00 91.56 117 TYR A CA 1
ATOM 874 C C . TYR A 1 117 ? 8.322 -0.260 0.600 1.00 91.56 117 TYR A C 1
ATOM 876 O O . TYR A 1 117 ? 7.224 0.205 0.314 1.00 91.56 117 TYR A O 1
ATOM 884 N N . LEU A 1 118 ? 8.903 -0.065 1.792 1.00 91.62 118 LEU A N 1
ATOM 885 C CA . LEU A 1 118 ? 8.319 0.768 2.836 1.00 91.62 118 LEU A CA 1
ATOM 886 C C . LEU A 1 118 ? 8.144 2.200 2.330 1.00 91.62 118 LEU A C 1
ATOM 888 O O . LEU A 1 118 ? 9.072 2.803 1.791 1.00 91.62 118 LEU A O 1
ATOM 892 N N . ILE A 1 119 ? 6.959 2.740 2.564 1.00 90.62 119 ILE A N 1
ATOM 893 C CA . ILE A 1 119 ? 6.630 4.130 2.310 1.00 90.62 119 ILE A CA 1
ATOM 894 C C . ILE A 1 119 ? 6.840 4.922 3.594 1.00 90.62 119 ILE A C 1
ATOM 896 O O . ILE A 1 119 ? 6.393 4.519 4.670 1.00 90.62 119 ILE A O 1
ATOM 900 N N . ASP A 1 120 ? 7.516 6.061 3.475 1.00 85.56 120 ASP A N 1
ATOM 901 C CA . ASP A 1 120 ? 7.672 6.984 4.589 1.00 85.56 120 ASP A CA 1
ATOM 902 C C . ASP A 1 120 ? 6.359 7.737 4.843 1.00 85.56 120 ASP A C 1
ATOM 904 O O . ASP A 1 120 ? 5.852 8.456 3.983 1.00 85.56 120 ASP A O 1
ATOM 908 N N . MET A 1 121 ? 5.821 7.548 6.046 1.00 84.31 121 MET A N 1
ATOM 909 C CA . MET A 1 121 ? 4.571 8.146 6.524 1.00 84.31 121 MET A CA 1
ATOM 910 C C . MET A 1 121 ? 4.828 9.165 7.643 1.00 84.31 121 MET A C 1
ATOM 912 O O . MET A 1 121 ? 3.895 9.604 8.309 1.00 84.31 121 MET A O 1
ATOM 916 N N . SER A 1 122 ? 6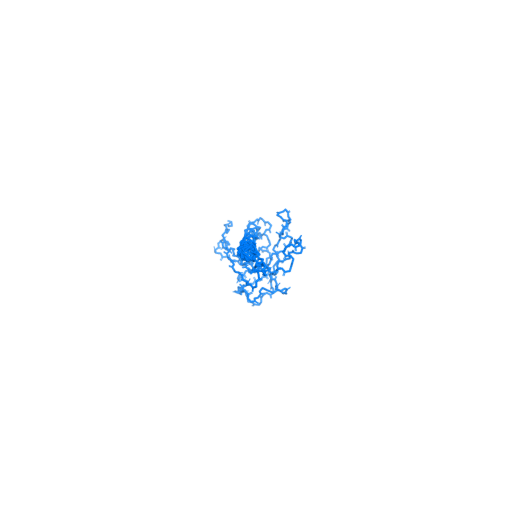.090 9.531 7.894 1.00 77.12 122 SER A N 1
ATOM 917 C CA . SER A 1 122 ? 6.475 10.427 8.994 1.00 77.12 122 SER A CA 1
ATOM 918 C C . SER A 1 122 ? 5.916 11.850 8.872 1.00 77.12 122 SER A C 1
ATOM 920 O O . SER A 1 122 ? 5.884 12.568 9.873 1.00 77.12 122 SER A O 1
ATOM 922 N N . GLY A 1 123 ? 5.437 12.239 7.684 1.00 74.88 123 GLY A N 1
ATOM 923 C CA . GLY A 1 123 ? 4.741 13.504 7.437 1.00 74.88 123 GLY A CA 1
ATOM 924 C C . GLY A 1 123 ? 3.372 13.619 8.120 1.00 74.88 123 GLY A C 1
ATOM 925 O O . GLY A 1 123 ? 2.939 14.734 8.411 1.00 74.88 123 GLY A O 1
ATOM 926 N N . ASP A 1 124 ? 2.727 12.494 8.457 1.00 82.38 124 ASP A N 1
ATOM 927 C CA . ASP A 1 124 ? 1.409 12.463 9.099 1.00 82.38 124 ASP A CA 1
ATOM 928 C C . ASP A 1 124 ? 1.472 11.777 10.483 1.00 82.38 124 ASP A C 1
ATOM 930 O O . ASP A 1 124 ? 1.659 10.559 10.574 1.00 82.38 124 ASP A O 1
ATOM 934 N N . PRO A 1 125 ? 1.280 12.520 11.592 1.00 82.69 125 PRO A N 1
ATOM 935 C CA . PRO A 1 125 ? 1.288 11.967 12.947 1.00 82.69 125 PRO A CA 1
ATOM 936 C C . PRO A 1 125 ? 0.242 10.875 13.204 1.00 82.69 125 PRO A C 1
ATOM 938 O O . PRO A 1 125 ? 0.431 10.062 14.108 1.00 82.69 125 PRO A O 1
ATOM 941 N N . GLU A 1 126 ? -0.871 10.859 12.466 1.00 82.56 126 GLU A N 1
ATOM 942 C CA . GLU A 1 126 ? -1.940 9.868 12.638 1.00 82.56 126 GLU A CA 1
ATOM 943 C C . GLU A 1 126 ? -1.617 8.528 11.968 1.00 82.56 126 GLU A C 1
ATOM 945 O O . GLU A 1 126 ? -2.159 7.487 12.369 1.00 82.56 126 GLU A O 1
ATOM 950 N N . LEU A 1 127 ? -0.719 8.567 10.980 1.00 83.38 127 LEU A N 1
ATOM 951 C CA . LEU A 1 127 ? -0.196 7.420 10.239 1.00 83.38 127 LEU A CA 1
ATOM 952 C C . LEU A 1 127 ? 1.192 6.999 10.740 1.00 83.38 127 LEU A C 1
ATOM 954 O O . LEU A 1 127 ? 1.630 5.878 10.477 1.00 83.38 127 LEU A O 1
ATOM 958 N N . ALA A 1 128 ? 1.863 7.862 11.507 1.00 78.38 128 ALA A N 1
ATOM 959 C CA . ALA A 1 128 ? 3.159 7.598 12.109 1.00 78.38 128 ALA A CA 1
ATOM 960 C C . ALA A 1 128 ? 3.130 6.308 12.949 1.00 78.38 128 ALA A C 1
ATOM 962 O O . ALA A 1 128 ? 2.436 6.196 13.961 1.00 78.38 128 ALA A O 1
ATOM 963 N N . GLY A 1 129 ? 3.916 5.319 12.520 1.00 81.25 129 GLY A N 1
ATOM 964 C CA . GLY A 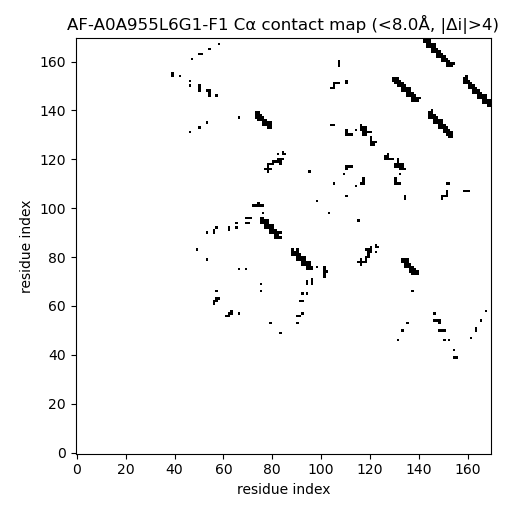1 129 ? 4.023 4.009 13.168 1.00 81.25 129 GLY A CA 1
ATOM 965 C C . GLY A 1 129 ? 3.150 2.910 12.558 1.00 81.25 129 GLY A C 1
ATOM 966 O O . GLY A 1 129 ? 3.303 1.756 12.952 1.00 81.25 129 GLY A O 1
ATOM 967 N N . LEU A 1 130 ? 2.284 3.228 11.592 1.00 88.75 130 LEU A N 1
ATOM 968 C CA . LEU A 1 130 ? 1.661 2.225 10.730 1.00 88.75 130 LEU A CA 1
ATOM 969 C C . LEU A 1 130 ? 2.607 1.852 9.588 1.00 88.75 130 LEU A C 1
ATOM 971 O O . LEU A 1 130 ? 3.365 2.683 9.088 1.00 88.75 130 LEU A O 1
ATOM 975 N N . LEU A 1 131 ? 2.547 0.590 9.168 1.00 92.44 131 LEU A N 1
ATOM 976 C CA . LEU A 1 131 ? 3.340 0.091 8.053 1.00 92.44 131 LEU A CA 1
ATOM 977 C C . LEU A 1 131 ? 2.535 0.154 6.759 1.00 92.44 131 LEU A C 1
ATOM 979 O O . LEU A 1 131 ? 1.419 -0.360 6.684 1.00 92.44 131 LEU A O 1
ATOM 983 N N . PHE A 1 132 ? 3.135 0.778 5.752 1.00 93.88 132 PHE A N 1
ATOM 984 C CA . PHE A 1 132 ? 2.629 0.889 4.393 1.00 93.88 132 PHE A CA 1
ATOM 985 C C . PHE A 1 132 ? 3.774 0.542 3.451 1.00 93.88 132 PHE A C 1
ATOM 987 O O . PHE A 1 132 ? 4.829 1.168 3.513 1.00 93.88 132 PHE A O 1
ATOM 994 N N . CYS A 1 133 ? 3.585 -0.450 2.591 1.00 93.94 133 CYS A N 1
ATOM 995 C CA . CYS A 1 133 ? 4.589 -0.874 1.631 1.00 93.94 133 CYS A CA 1
ATOM 996 C C . CYS A 1 133 ? 3.983 -0.932 0.237 1.00 93.94 133 CYS A C 1
ATOM 998 O O . CYS A 1 133 ? 2.958 -1.586 0.044 1.00 93.94 133 CYS A O 1
ATOM 1000 N N . ASN A 1 134 ? 4.628 -0.281 -0.730 1.00 94.69 134 ASN A N 1
ATOM 1001 C CA . ASN A 1 134 ? 4.205 -0.283 -2.123 1.00 94.69 134 ASN A CA 1
ATOM 1002 C C . ASN A 1 134 ? 5.320 -0.792 -3.029 1.00 94.69 134 ASN A C 1
ATOM 1004 O O . ASN A 1 134 ? 6.381 -0.175 -3.141 1.00 94.69 134 ASN A O 1
ATOM 1008 N N . GLN A 1 135 ? 5.051 -1.912 -3.689 1.00 93.44 135 GLN A N 1
ATOM 1009 C CA . GLN A 1 135 ? 5.867 -2.419 -4.779 1.00 93.44 135 GLN A CA 1
ATOM 1010 C C . GLN A 1 135 ? 5.185 -2.067 -6.096 1.00 93.44 135 GLN A C 1
ATOM 1012 O O . GLN A 1 135 ? 4.003 -2.345 -6.288 1.00 93.44 135 GLN A O 1
ATOM 1017 N N . ILE A 1 136 ? 5.938 -1.480 -7.016 1.00 92.69 136 ILE A N 1
ATOM 1018 C CA . ILE A 1 136 ? 5.469 -1.176 -8.365 1.00 92.69 136 ILE A CA 1
ATOM 1019 C C . ILE A 1 136 ? 6.231 -2.086 -9.316 1.00 92.69 136 ILE A C 1
ATOM 1021 O O . ILE A 1 136 ? 7.456 -2.045 -9.366 1.00 92.69 136 ILE A O 1
ATOM 1025 N N . ILE A 1 137 ? 5.500 -2.924 -10.034 1.00 91.62 137 ILE A N 1
ATOM 1026 C CA . ILE A 1 137 ? 6.015 -3.904 -10.984 1.00 91.62 137 ILE A CA 1
ATOM 1027 C C . ILE A 1 137 ? 5.720 -3.374 -12.379 1.00 91.62 137 ILE A C 1
ATOM 1029 O O . ILE A 1 137 ? 4.578 -3.011 -12.667 1.00 91.62 137 ILE A O 1
ATOM 1033 N N . VAL A 1 138 ? 6.730 -3.322 -13.238 1.00 90.44 138 VAL A N 1
ATOM 1034 C CA . VAL A 1 138 ? 6.572 -2.915 -14.633 1.00 90.44 138 VAL A CA 1
ATOM 1035 C C . VAL A 1 138 ? 7.042 -4.028 -15.556 1.00 90.44 138 VAL A C 1
ATOM 1037 O O . VAL A 1 138 ? 8.193 -4.456 -15.503 1.00 90.44 138 VAL A O 1
ATOM 1040 N N . GLU A 1 139 ? 6.130 -4.457 -16.416 1.00 89.94 139 GLU A N 1
ATOM 1041 C CA . GLU A 1 139 ? 6.293 -5.502 -17.423 1.00 89.94 139 GLU A CA 1
ATOM 1042 C C . GLU A 1 139 ? 6.040 -4.906 -18.808 1.00 89.94 139 GLU A C 1
ATOM 1044 O O . GLU A 1 139 ? 5.160 -4.062 -18.989 1.00 89.94 139 GLU A O 1
ATOM 1049 N N . THR A 1 140 ? 6.786 -5.349 -19.807 1.00 87.69 140 THR A N 1
ATOM 1050 C CA . THR A 1 140 ? 6.522 -5.073 -21.215 1.00 87.69 140 THR A CA 1
ATOM 1051 C C . THR A 1 140 ? 5.462 -6.035 -21.741 1.00 87.69 140 THR A C 1
ATOM 1053 O O . THR A 1 140 ? 5.413 -7.225 -21.430 1.00 87.69 140 THR A O 1
ATOM 1056 N N . LEU A 1 141 ? 4.576 -5.506 -22.576 1.00 86.69 141 LEU A N 1
ATOM 1057 C CA . LEU A 1 141 ? 3.543 -6.253 -23.275 1.00 86.69 141 LEU A CA 1
ATOM 1058 C C . LEU A 1 141 ? 3.571 -5.841 -24.750 1.00 86.69 141 LEU A C 1
ATOM 1060 O O . LEU A 1 141 ? 2.733 -5.068 -25.226 1.00 86.69 141 LEU A O 1
ATOM 1064 N N . GLY A 1 142 ? 4.587 -6.332 -25.465 1.00 84.81 142 GLY A N 1
ATOM 1065 C CA . GLY A 1 142 ? 4.918 -5.868 -26.814 1.00 84.81 142 GLY A CA 1
ATOM 1066 C C . GLY A 1 142 ? 5.489 -4.452 -26.764 1.00 84.81 142 GLY A C 1
ATOM 1067 O O . GLY A 1 142 ? 6.455 -4.214 -26.049 1.00 84.81 142 GLY A O 1
ATOM 1068 N N . ASP A 1 143 ? 4.857 -3.517 -27.476 1.00 82.12 143 ASP A N 1
ATOM 1069 C CA . ASP A 1 143 ? 5.223 -2.091 -27.453 1.00 82.12 143 ASP A CA 1
ATOM 1070 C C . ASP A 1 143 ? 4.607 -1.333 -26.257 1.00 82.12 143 ASP A C 1
ATOM 1072 O O . ASP A 1 143 ? 4.764 -0.127 -26.133 1.00 82.12 143 ASP A O 1
ATOM 1076 N N . ASN A 1 144 ? 3.853 -2.005 -25.382 1.00 85.62 144 ASN A N 1
ATOM 1077 C CA . ASN A 1 144 ? 3.159 -1.381 -24.251 1.00 85.62 144 ASN A CA 1
ATOM 1078 C C . ASN A 1 144 ? 3.799 -1.765 -22.916 1.00 85.62 144 ASN A C 1
ATOM 1080 O O . ASN A 1 144 ? 4.528 -2.749 -22.836 1.00 85.62 144 ASN A O 1
ATOM 1084 N N . TYR A 1 145 ? 3.441 -1.051 -21.848 1.00 86.56 145 TYR A N 1
ATOM 1085 C CA . TYR A 1 145 ? 3.792 -1.432 -20.478 1.00 86.56 145 TYR A CA 1
ATOM 1086 C C . TYR A 1 145 ? 2.548 -1.819 -19.682 1.00 86.56 145 TYR A C 1
ATOM 1088 O O . TYR A 1 145 ? 1.540 -1.103 -19.683 1.00 86.56 145 TYR A O 1
ATOM 1096 N N . GLN A 1 146 ? 2.635 -2.931 -18.964 1.00 91.12 146 GLN A N 1
ATOM 1097 C CA . GLN A 1 146 ? 1.770 -3.262 -17.845 1.00 91.12 146 GLN A CA 1
ATOM 1098 C C . GLN A 1 146 ? 2.455 -2.780 -16.567 1.00 91.12 146 GLN A C 1
ATOM 1100 O O . GLN A 1 146 ? 3.605 -3.109 -16.300 1.00 91.12 146 GLN A O 1
ATOM 1105 N N . VAL A 1 147 ? 1.747 -1.979 -15.782 1.00 92.06 147 VAL A N 1
ATOM 1106 C CA . VAL A 1 147 ? 2.212 -1.478 -14.491 1.00 92.06 147 VAL A CA 1
ATOM 1107 C C . VAL A 1 147 ? 1.264 -2.017 -13.431 1.00 92.06 147 VAL A C 1
ATOM 1109 O O . VAL A 1 147 ? 0.053 -1.817 -13.522 1.00 92.06 147 VAL A O 1
ATOM 1112 N N . THR A 1 148 ? 1.802 -2.686 -12.423 1.00 93.31 148 THR A N 1
ATOM 1113 C CA . THR A 1 148 ? 1.041 -3.211 -11.292 1.00 93.31 148 THR A CA 1
ATOM 1114 C C . THR A 1 148 ? 1.573 -2.589 -10.014 1.00 93.31 148 THR A C 1
ATOM 1116 O O . THR A 1 148 ? 2.746 -2.737 -9.690 1.00 93.31 148 THR A O 1
ATOM 1119 N N . SER A 1 149 ? 0.718 -1.894 -9.272 1.00 94.38 149 SER A N 1
ATOM 1120 C CA . SER A 1 149 ? 1.033 -1.407 -7.933 1.00 94.38 149 SER A CA 1
ATOM 1121 C C . SER A 1 149 ? 0.429 -2.365 -6.910 1.00 94.38 149 SER A C 1
ATOM 1123 O O . SER A 1 149 ? -0.787 -2.560 -6.868 1.00 94.38 149 SER A O 1
ATOM 1125 N N . ARG A 1 150 ? 1.291 -2.978 -6.101 1.00 94.94 150 ARG A N 1
ATOM 1126 C CA . ARG A 1 150 ? 0.949 -3.898 -5.015 1.00 94.94 150 ARG A CA 1
ATOM 1127 C C . ARG A 1 150 ? 1.191 -3.213 -3.691 1.00 94.94 150 ARG A C 1
ATOM 1129 O O . ARG A 1 150 ? 2.300 -2.764 -3.406 1.00 94.94 150 ARG A O 1
ATOM 1136 N N . MET A 1 151 ? 0.150 -3.143 -2.881 1.00 95.06 151 MET A N 1
ATOM 1137 C CA . MET A 1 151 ? 0.156 -2.429 -1.622 1.00 95.06 151 MET A CA 1
ATOM 1138 C C . MET A 1 151 ? -0.146 -3.376 -0.477 1.00 95.06 151 MET A C 1
ATOM 1140 O O . MET A 1 151 ? -1.161 -4.070 -0.481 1.00 95.06 151 MET A O 1
ATOM 1144 N N . VAL A 1 152 ? 0.715 -3.353 0.530 1.00 96.00 152 VAL A N 1
ATOM 1145 C CA . VAL A 1 152 ? 0.474 -3.990 1.821 1.00 96.00 152 VAL A CA 1
ATOM 1146 C C . VAL A 1 152 ? 0.422 -2.893 2.869 1.00 96.00 152 VAL A C 1
ATOM 1148 O O . VAL A 1 152 ? 1.304 -2.037 2.915 1.00 96.00 152 VAL A O 1
ATOM 1151 N N . PHE A 1 153 ? -0.610 -2.890 3.704 1.00 94.62 153 PHE A N 1
ATOM 1152 C CA . PHE A 1 153 ? -0.767 -1.868 4.734 1.00 94.62 153 PHE A CA 1
ATOM 1153 C C . PHE A 1 153 ? -1.405 -2.420 6.003 1.00 94.62 153 PHE A C 1
ATOM 1155 O O . PHE A 1 153 ? -2.173 -3.380 5.973 1.00 94.62 153 PHE A O 1
ATOM 1162 N N . GLN A 1 154 ? -1.080 -1.809 7.137 1.00 92.69 154 GLN A N 1
ATOM 1163 C CA . GLN A 1 154 ? -1.559 -2.243 8.442 1.00 92.69 154 GLN A CA 1
ATOM 1164 C C . GLN A 1 154 ? -2.882 -1.558 8.821 1.00 92.69 154 GLN A C 1
ATOM 1166 O O . GLN A 1 154 ? -2.968 -0.334 8.900 1.00 92.69 154 GLN A O 1
ATOM 1171 N N . THR A 1 155 ? -3.900 -2.353 9.160 1.00 89.06 155 THR A N 1
ATOM 1172 C CA . THR A 1 155 ? -5.166 -1.893 9.752 1.00 89.06 155 THR A CA 1
ATOM 1173 C C . THR A 1 155 ? -5.340 -2.497 11.145 1.00 89.06 155 THR A C 1
ATOM 1175 O O . THR A 1 155 ? -5.722 -3.658 11.309 1.00 89.06 155 THR A O 1
ATOM 1178 N N . GLY A 1 156 ? -5.048 -1.718 12.187 1.00 83.50 156 GLY A N 1
ATOM 1179 C CA . GLY A 1 156 ? -5.032 -2.235 13.557 1.00 83.50 156 GLY A CA 1
ATOM 1180 C C . GLY A 1 156 ? -3.920 -3.273 13.753 1.00 83.50 156 GLY A C 1
ATOM 1181 O O . GLY A 1 156 ? -2.746 -2.929 13.671 1.00 83.50 156 GLY A O 1
ATOM 1182 N N . ASN A 1 157 ? -4.286 -4.532 14.018 1.00 84.50 157 ASN A N 1
ATOM 1183 C CA . ASN A 1 157 ? -3.333 -5.636 14.225 1.00 84.50 157 ASN A CA 1
ATOM 1184 C C . ASN A 1 157 ? -3.218 -6.574 13.015 1.00 84.50 157 ASN A C 1
ATOM 1186 O O . ASN A 1 157 ? -2.530 -7.588 13.094 1.00 84.50 157 ASN A O 1
ATOM 1190 N N . GLU A 1 158 ? -3.928 -6.273 11.933 1.00 89.81 158 GLU A N 1
ATOM 1191 C CA . GLU A 1 158 ? -3.970 -7.099 10.732 1.00 89.81 158 GLU A CA 1
ATOM 1192 C C . GLU A 1 158 ? -3.348 -6.332 9.573 1.00 89.81 158 GLU A C 1
ATOM 1194 O O . GLU A 1 158 ? -3.460 -5.106 9.494 1.00 89.81 158 GLU A O 1
ATOM 1199 N N . PHE A 1 159 ? -2.711 -7.063 8.669 1.00 93.31 159 PHE A N 1
ATOM 1200 C CA . PHE A 1 159 ? -2.271 -6.526 7.394 1.00 93.31 159 PHE A CA 1
ATOM 1201 C C . PHE A 1 159 ? -3.330 -6.787 6.333 1.00 93.31 159 PHE A C 1
ATOM 1203 O O . PHE A 1 159 ? -3.961 -7.842 6.301 1.00 93.31 159 PHE A O 1
ATOM 1210 N N . GLN A 1 160 ? -3.501 -5.804 5.466 1.00 93.94 160 GLN A N 1
ATOM 1211 C CA . GLN A 1 160 ? -4.357 -5.858 4.297 1.00 93.94 160 GLN A CA 1
ATOM 1212 C C . GLN A 1 160 ? -3.491 -5.783 3.048 1.00 93.94 160 GLN A C 1
ATOM 1214 O O . GLN A 1 160 ? -2.394 -5.218 3.060 1.00 93.94 160 GLN A O 1
ATOM 1219 N N . PHE A 1 161 ? -4.018 -6.342 1.969 1.00 94.00 161 PHE A N 1
ATOM 1220 C CA . PHE A 1 161 ? -3.394 -6.336 0.659 1.00 94.00 161 PHE A CA 1
ATOM 1221 C C . PHE A 1 161 ? -4.364 -5.748 -0.362 1.00 94.00 161 PHE A C 1
ATOM 1223 O O . PHE A 1 161 ? -5.546 -6.097 -0.382 1.00 94.00 161 PHE A O 1
ATOM 1230 N N . ALA A 1 162 ? -3.847 -4.878 -1.220 1.00 93.44 162 ALA A N 1
ATOM 1231 C CA . ALA A 1 162 ? -4.555 -4.344 -2.369 1.00 93.44 162 ALA A CA 1
ATOM 1232 C C . ALA A 1 162 ? -3.632 -4.342 -3.589 1.00 93.44 162 ALA A C 1
ATOM 1234 O O . ALA A 1 162 ? -2.423 -4.135 -3.479 1.00 93.44 162 ALA A O 1
ATOM 1235 N N . GLU A 1 163 ? -4.216 -4.539 -4.767 1.00 94.69 163 GLU A N 1
ATOM 1236 C CA . GLU A 1 163 ? -3.504 -4.486 -6.040 1.00 94.69 163 GLU A CA 1
ATOM 1237 C C . GLU A 1 163 ? -4.305 -3.676 -7.055 1.00 94.69 163 GLU A C 1
ATOM 1239 O O . GLU A 1 163 ? -5.529 -3.802 -7.148 1.00 94.69 163 GLU A O 1
ATOM 1244 N N . ILE A 1 164 ? -3.601 -2.856 -7.831 1.00 93.75 164 ILE A N 1
ATOM 1245 C CA . ILE A 1 164 ? -4.143 -2.218 -9.024 1.00 93.75 164 ILE A CA 1
ATOM 1246 C C . ILE A 1 164 ? -3.179 -2.442 -10.181 1.00 93.75 164 ILE A C 1
ATOM 1248 O O . ILE A 1 164 ? -1.982 -2.182 -10.074 1.00 93.75 164 ILE A O 1
ATOM 1252 N N . THR A 1 165 ? -3.719 -2.890 -11.307 1.00 93.25 165 THR A N 1
ATOM 1253 C CA . THR A 1 165 ? -2.976 -3.035 -12.557 1.00 93.25 165 THR A CA 1
ATOM 1254 C C . THR A 1 165 ? -3.520 -2.052 -13.577 1.00 93.25 165 THR A C 1
ATOM 1256 O O . THR A 1 165 ? -4.731 -1.891 -13.743 1.00 93.25 165 THR A O 1
ATOM 1259 N N . GLY A 1 166 ? -2.618 -1.385 -14.281 1.00 89.06 166 GLY A N 1
ATOM 1260 C CA . GLY A 1 166 ? -2.944 -0.477 -15.362 1.00 89.06 166 GLY A CA 1
ATOM 1261 C C . GLY A 1 166 ? -1.972 -0.622 -16.520 1.00 89.06 166 GLY A C 1
ATOM 1262 O O . GLY A 1 166 ? -0.829 -1.022 -16.359 1.00 89.06 166 GLY A O 1
ATOM 1263 N N . PHE A 1 167 ? -2.434 -0.247 -17.705 1.00 85.62 167 PHE A N 1
ATOM 1264 C CA . PHE A 1 167 ? -1.640 -0.316 -18.928 1.00 85.62 167 PHE A CA 1
ATOM 1265 C C . PHE A 1 167 ? -1.218 1.085 -19.369 1.00 85.62 167 PHE A C 1
ATOM 1267 O O . PHE A 1 167 ? -1.953 2.054 -19.134 1.00 85.62 167 PHE A O 1
ATOM 1274 N N . LYS A 1 168 ? -0.051 1.199 -19.999 1.00 79.31 168 LYS A N 1
ATOM 1275 C CA . LYS A 1 168 ? 0.385 2.377 -20.748 1.00 79.31 168 LYS A CA 1
ATOM 1276 C C . LYS A 1 168 ? 0.701 1.963 -22.179 1.00 79.31 168 LYS A C 1
ATOM 1278 O O . LYS A 1 168 ? 1.465 1.028 -22.391 1.00 79.31 168 LYS A O 1
ATOM 1283 N N . VAL A 1 169 ? 0.126 2.697 -23.126 1.00 66.69 169 VAL A N 1
ATOM 1284 C CA . VAL A 1 169 ? 0.466 2.593 -24.546 1.00 66.69 169 VAL A CA 1
ATOM 1285 C C . VAL A 1 169 ? 1.632 3.537 -24.824 1.00 66.69 169 VAL A C 1
ATOM 1287 O O . VAL A 1 169 ? 1.598 4.677 -24.347 1.00 66.69 169 VAL A O 1
ATOM 1290 N N . GLN A 1 170 ? 2.673 3.035 -25.489 1.00 62.88 170 GLN A N 1
ATOM 1291 C CA . GLN A 1 170 ? 3.861 3.812 -25.849 1.00 62.88 170 GLN A CA 1
ATOM 1292 C C . GLN A 1 170 ? 3.602 4.695 -27.074 1.00 62.88 170 GLN A C 1
ATOM 1294 O O . GLN A 1 170 ? 2.813 4.288 -27.957 1.00 62.88 170 GLN A O 1
#

Secondary structure (DSSP, 8-state):
-------HHHHHHHHHHHHHHHHHHHHHHHHHHHHHHHHHHHHHHHHHHHHHHHHHHHHSHHHHHHHHT--SSSSEEEEEES-SSSTTSPPEEEE-TT-S-TTPPP-GGG-STT-TTBPP-TT-TTTTT--EEEEEEEEEETTEEEEEEEEEEEETTEEEEEEEEEEEE-

pLDDT: mean 84.86, std 10.16, range [40.28, 96.0]

Nearest PDB structures (foldseek):
  6uk5-assembly1_B  TM=8.343E-01  e=4.353E-01  Micromonospora echinospora
  5bsz-assembly1_A  TM=8.332E-01  e=9.244E-01  Streptoalloteichus sp. ATCC 53650
  1y8c-assembly1_A  TM=7.534E-01  e=6.162E-01  Clostridium acetobutylicum ATCC 824
  5tz6-assembly1_B  TM=4.325E-01  e=1.038E+00  Moorena producens 3L

Sequence (170 aa):
MTKKVKAFGLVEALLALAIFGTAIIAATAVTIKSLRTVKNNELADFANSVMVRSMEYTRSESGTNAVLSALGPEPWLFSLQGDVTDPNSTIFLADQAADPDPNRQLDIDECTSTSRYLIDMSGDPELAGLLFCNQIIVETLGDNYQVTSRMVFQTGNEFQFAEITGFKVQ

Organism: NCBI:txid2099670

Radius of gyration: 26.1 Å; Cα contacts (8 Å, |Δi|>4): 252; chains: 1; bounding box: 63×31×94 Å

Solvent-accessible surface area (backbone atoms only — not comparable to full-atom values): 9756 Å² total; per-residue (Å²): 137,83,80,81,73,82,60,63,66,60,53,53,53,52,50,49,51,51,51,52,52,54,50,52,52,52,51,52,53,50,50,54,52,49,52,52,51,51,52,45,49,51,53,49,53,49,53,50,49,51,44,52,51,51,53,51,41,47,70,34,71,70,30,40,53,51,60,74,63,53,65,70,66,82,34,44,48,27,19,58,42,53,53,73,79,47,91,8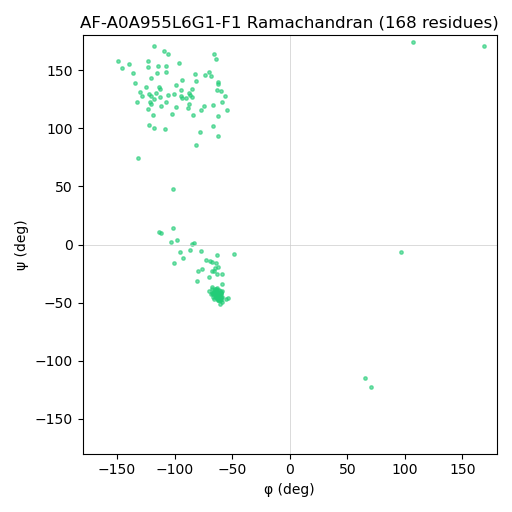4,49,70,69,48,78,42,76,45,68,81,55,94,51,52,85,67,71,92,50,70,90,58,56,43,101,80,29,86,27,41,46,64,43,78,88,34,79,92,45,50,89,58,52,40,22,35,39,36,39,38,36,76,59,83,78,26,38,41,38,34,34,39,35,32,35,56,50,91,95,43,75,47,79,50,76,50,75,49,77,43,82,113

Foldseek 3Di:
DDDPPPCPVVVVVVVVCVVVVVVVVVVVVVVVVVVLVVVLVVQVVLLVQLLVVLVVCCQDPQNVVVCVPADADPFWKWAKDWASPDPPTDIYTDTPRVDPDNPDDDDQVQQDPPRPQWYDHVVDPVCPPWTKGWMWTWGDDDQKIKIKIWIWTDRPPDIDIDMDIDIHHD